Protein AF-A0A4Y7Z2X8-F1 (afdb_monomer_lite)

Radius of gyration: 16.6 Å; chains: 1; bounding box: 46×27×44 Å

Organism: Escherichia coli (NCBI:txid562)

Secondary structure (DSSP, 8-state):
-HHHHHHGGG-HHHHT--HHHHHHHHHHHHHHHHHHHHHHHHSTTSB-TTTTTS-EEE-HHHHHHHTS--EEE-TTTTT--B----THHHHHHHHTTSTT--HHHHHHHTHHHHHHHHHHHHHHHHHHHHHHHHHH-

pLDDT: mean 89.98, std 11.66, range [36.25, 96.94]

Foldseek 3Di:
DVVLVVCQCVFQVLVPDDDPLSVQLSVLLLVVLVVQLVCLQPDPPQFDPPLQQLQWDWPPVVCVVPVHTDIDGDPRCRSRGGNDDPCVVSVVSSCVSVVPDDPVNCVRGPVVSSSVSNSVVSVVVVVVVVVVVVVPD

Structure (mmCIF, N/CA/C/O backbone):
data_AF-A0A4Y7Z2X8-F1
#
_entry.id   AF-A0A4Y7Z2X8-F1
#
loop_
_atom_site.group_PDB
_atom_site.id
_atom_site.type_symbol
_atom_site.label_atom_id
_atom_site.label_alt_id
_atom_site.label_comp_id
_atom_site.label_asym_id
_atom_site.label_entity_id
_atom_site.label_seq_id
_atom_site.pdbx_PDB_ins_code
_atom_site.Cartn_x
_atom_site.Cartn_y
_atom_site.Cartn_z
_atom_site.occupancy
_atom_site.B_iso_or_equiv
_atom_site.auth_seq_id
_atom_site.auth_comp_id
_atom_site.auth_asym_id
_atom_site.auth_atom_id
_atom_site.pdbx_PDB_model_num
ATOM 1 N N . MET A 1 1 ? 1.737 -16.710 2.059 1.00 36.25 1 MET A N 1
ATOM 2 C CA . MET A 1 1 ? 1.046 -16.316 3.317 1.00 36.25 1 MET A CA 1
ATOM 3 C C . MET A 1 1 ? 1.983 -16.174 4.528 1.00 36.25 1 MET A C 1
ATOM 5 O O . MET A 1 1 ? 1.589 -15.546 5.502 1.00 36.25 1 MET A O 1
ATOM 9 N N . THR A 1 2 ? 3.233 -16.651 4.471 1.00 37.47 2 THR A N 1
ATOM 10 C CA . THR A 1 2 ? 4.206 -16.611 5.586 1.00 37.47 2 THR A CA 1
ATOM 11 C C . THR A 1 2 ? 4.707 -15.201 5.957 1.00 37.47 2 THR A C 1
ATOM 13 O O . THR A 1 2 ? 5.078 -14.965 7.101 1.00 37.47 2 THR A O 1
ATOM 16 N N . ALA A 1 3 ? 4.650 -14.222 5.044 1.00 43.62 3 ALA A N 1
ATOM 17 C CA . ALA A 1 3 ? 5.148 -12.861 5.296 1.00 43.62 3 ALA A CA 1
ATOM 18 C C . ALA A 1 3 ? 4.253 -11.999 6.220 1.00 43.62 3 ALA A C 1
ATOM 20 O O . ALA A 1 3 ? 4.739 -11.069 6.861 1.00 43.62 3 ALA A O 1
ATOM 21 N N . ILE A 1 4 ? 2.951 -12.300 6.332 1.00 49.59 4 ILE A N 1
ATOM 22 C CA . ILE A 1 4 ? 1.997 -11.447 7.070 1.00 49.59 4 ILE A CA 1
ATOM 23 C C . ILE A 1 4 ? 2.139 -11.621 8.594 1.00 49.59 4 ILE A C 1
ATOM 25 O O . ILE A 1 4 ? 1.974 -10.657 9.347 1.00 49.59 4 ILE A O 1
ATOM 29 N N . ALA A 1 5 ? 2.510 -12.819 9.062 1.00 46.66 5 ALA A N 1
ATOM 30 C CA . ALA A 1 5 ? 2.628 -13.116 10.492 1.00 46.66 5 ALA A CA 1
ATOM 31 C C . ALA A 1 5 ? 3.725 -12.279 11.185 1.00 46.66 5 ALA A C 1
ATOM 33 O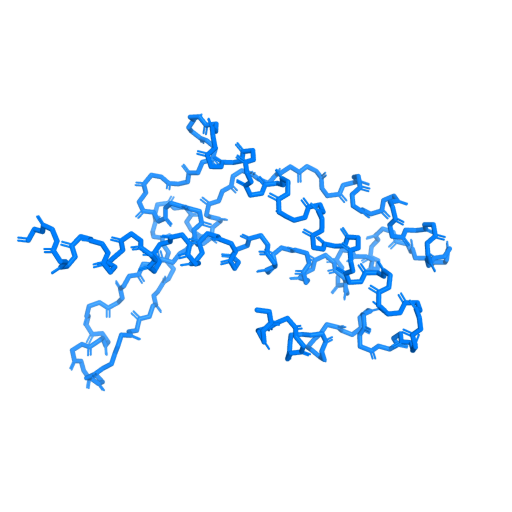 O . ALA A 1 5 ? 3.511 -11.787 12.295 1.00 46.66 5 ALA A O 1
ATOM 34 N N . GLY A 1 6 ? 4.852 -12.033 10.503 1.00 54.97 6 GLY A N 1
ATOM 35 C CA . GLY A 1 6 ? 5.995 -11.296 11.059 1.00 54.97 6 GLY A CA 1
ATOM 36 C C . GLY A 1 6 ? 5.815 -9.775 11.140 1.00 54.97 6 GLY A C 1
ATOM 37 O O . GLY A 1 6 ? 6.468 -9.117 11.946 1.00 54.97 6 GLY A O 1
ATOM 38 N N . LEU A 1 7 ? 4.907 -9.192 10.350 1.00 59.81 7 LEU A N 1
ATOM 39 C CA . LEU A 1 7 ? 4.740 -7.736 10.285 1.00 59.81 7 LEU A CA 1
ATOM 40 C C . LEU A 1 7 ? 3.867 -7.184 11.417 1.00 59.81 7 LEU A C 1
ATOM 42 O O . LEU A 1 7 ? 4.088 -6.059 11.860 1.00 59.81 7 LEU A O 1
ATOM 46 N N . SER A 1 8 ? 2.913 -7.966 11.933 1.00 61.66 8 SER A N 1
ATOM 47 C CA . SER A 1 8 ? 1.942 -7.486 12.930 1.00 61.66 8 SER A CA 1
ATOM 48 C C . SER A 1 8 ? 2.582 -6.983 14.235 1.00 61.66 8 SER A C 1
ATOM 50 O O . SER A 1 8 ? 2.081 -6.025 14.823 1.00 61.66 8 SER A O 1
ATOM 52 N N . GLY A 1 9 ? 3.720 -7.556 14.648 1.00 69.38 9 GLY A N 1
ATOM 53 C CA . GLY A 1 9 ? 4.457 -7.153 15.853 1.00 69.38 9 GLY A CA 1
ATOM 54 C C . GLY A 1 9 ? 5.101 -5.764 15.764 1.00 69.38 9 GLY A C 1
ATOM 55 O O . GLY A 1 9 ? 5.306 -5.114 16.785 1.00 69.38 9 GLY A O 1
ATOM 56 N N . LYS A 1 10 ? 5.354 -5.257 14.550 1.00 80.69 10 LYS A N 1
ATOM 57 C CA . LYS A 1 10 ? 5.948 -3.928 14.328 1.00 80.69 10 LYS A CA 1
ATOM 58 C C . LYS A 1 10 ? 4.945 -2.788 14.538 1.00 80.69 10 LYS A C 1
ATOM 60 O O . LYS A 1 10 ? 5.334 -1.654 14.815 1.00 80.69 10 LYS A O 1
ATOM 65 N N . TYR A 1 11 ? 3.650 -3.072 14.410 1.00 87.62 11 TYR A N 1
ATOM 66 C CA . TYR A 1 11 ? 2.599 -2.057 14.424 1.00 87.62 11 TYR A CA 1
ATOM 67 C C . TYR A 1 11 ? 1.805 -2.133 15.720 1.00 87.62 11 TYR A C 1
ATOM 69 O O . TYR A 1 11 ? 0.891 -2.942 15.867 1.00 87.62 11 TYR A O 1
ATOM 77 N N . ARG A 1 12 ? 2.136 -1.248 16.667 1.00 86.62 12 ARG A N 1
ATOM 78 C CA . ARG A 1 12 ? 1.591 -1.265 18.037 1.00 86.62 12 ARG A CA 1
ATOM 79 C C . ARG A 1 12 ? 0.061 -1.304 18.131 1.00 86.62 12 ARG A C 1
ATOM 81 O O . ARG A 1 12 ? -0.456 -1.792 19.127 1.00 86.62 12 ARG A O 1
ATOM 88 N N . GLY A 1 13 ? -0.660 -0.767 17.141 1.00 85.69 13 GLY A N 1
ATOM 89 C CA . GLY A 1 13 ? -2.127 -0.773 17.128 1.00 85.69 13 GLY A CA 1
ATOM 90 C C . GLY A 1 13 ? -2.726 -2.157 16.881 1.00 85.69 13 GLY A C 1
ATOM 91 O O . GLY A 1 13 ? -3.835 -2.419 17.324 1.00 85.69 13 GLY A O 1
ATOM 92 N N . VAL A 1 14 ? -1.979 -3.042 16.219 1.00 88.44 14 VAL A N 1
ATOM 93 C CA . VAL A 1 14 ? -2.387 -4.423 15.921 1.00 88.44 14 VAL A CA 1
ATOM 94 C C . VAL A 1 14 ? -1.658 -5.425 16.814 1.00 88.44 14 VAL A C 1
ATOM 96 O O . VAL A 1 14 ? -2.226 -6.452 17.172 1.00 88.44 14 VAL A O 1
ATOM 99 N N . ALA A 1 15 ? -0.426 -5.118 17.226 1.00 88.88 15 ALA A N 1
ATOM 100 C CA . ALA A 1 15 ? 0.366 -5.968 18.111 1.00 88.88 15 ALA A CA 1
ATOM 101 C C . ALA A 1 15 ? -0.304 -6.210 19.474 1.00 88.88 15 ALA A C 1
ATOM 103 O O . ALA A 1 15 ? -0.153 -7.292 20.020 1.00 88.88 15 ALA A O 1
ATOM 104 N N . LYS A 1 16 ? -1.054 -5.222 19.984 1.00 87.19 16 LYS A N 1
ATOM 105 C CA . LYS A 1 16 ? -1.773 -5.276 21.271 1.00 87.19 16 LYS A CA 1
ATOM 106 C C . LYS A 1 16 ? -3.133 -5.985 21.210 1.00 87.19 16 LYS A C 1
ATOM 108 O O . LYS A 1 16 ? -3.826 -6.046 22.219 1.00 87.19 16 LYS A O 1
ATOM 113 N N . LEU A 1 17 ? -3.574 -6.398 20.023 1.00 88.88 17 LEU A N 1
ATOM 114 C CA . LEU A 1 17 ? -4.846 -7.096 19.864 1.00 88.88 17 LEU A CA 1
ATOM 115 C C . LEU A 1 17 ? -4.640 -8.580 20.140 1.00 88.88 17 LEU A C 1
ATOM 117 O O . LEU A 1 17 ? -3.655 -9.153 19.684 1.00 88.88 17 LEU A O 1
ATOM 121 N N . GLU A 1 18 ? -5.611 -9.209 20.792 1.00 85.50 18 GLU A N 1
ATOM 122 C CA . GLU A 1 18 ? -5.538 -10.623 21.156 1.00 85.50 18 GLU A CA 1
ATOM 123 C C . GLU A 1 18 ? -6.548 -11.473 20.374 1.00 85.50 18 GLU A C 1
ATOM 125 O O . GLU A 1 18 ? -7.604 -10.998 19.933 1.00 85.50 18 GLU A O 1
ATOM 130 N N . GLY A 1 19 ? -6.200 -12.749 20.196 1.00 87.19 19 GLY A N 1
ATOM 131 C CA . GLY A 1 19 ? -7.077 -13.797 19.671 1.00 87.19 19 GLY A CA 1
ATOM 132 C C . GLY A 1 19 ? -7.827 -13.441 18.378 1.00 87.19 19 GLY A C 1
ATOM 133 O O . GLY A 1 19 ? -7.256 -12.966 17.393 1.00 87.19 19 GLY A O 1
ATOM 134 N N . ASN A 1 20 ? -9.138 -13.694 18.383 1.00 90.56 20 ASN A N 1
ATOM 135 C CA . ASN A 1 20 ? -10.018 -13.556 17.217 1.00 90.56 20 ASN A CA 1
ATOM 136 C C . ASN A 1 20 ? -10.106 -12.112 16.688 1.00 90.56 20 ASN A C 1
ATOM 138 O O . ASN A 1 20 ? -10.231 -11.895 15.484 1.00 90.56 20 ASN A O 1
ATOM 142 N N . THR A 1 21 ? -10.003 -11.106 17.562 1.00 92.50 21 THR A N 1
ATOM 143 C CA . THR A 1 21 ? -10.057 -9.694 17.151 1.00 92.50 21 THR A CA 1
ATOM 144 C C . THR A 1 21 ? -8.863 -9.342 16.273 1.00 92.50 21 THR A C 1
ATOM 146 O O . THR A 1 21 ? -9.038 -8.736 15.216 1.00 92.50 21 THR A O 1
ATOM 149 N N . LYS A 1 22 ? -7.654 -9.781 16.654 1.00 92.38 22 LYS A N 1
ATOM 150 C CA . LYS A 1 22 ? -6.446 -9.589 15.8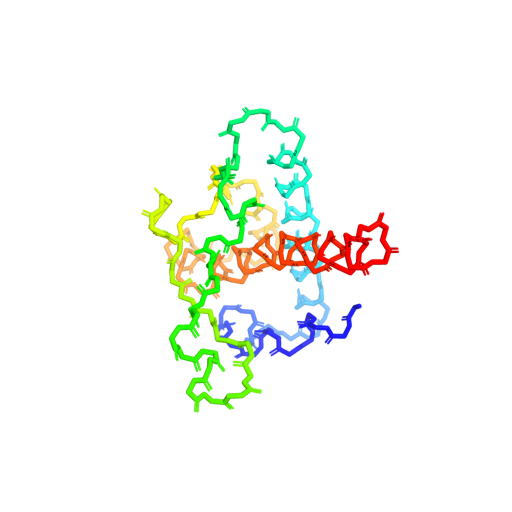40 1.00 92.38 22 LYS A CA 1
ATOM 151 C C . LYS A 1 22 ? -6.594 -10.240 14.467 1.00 92.38 22 LYS A C 1
ATOM 153 O O . LYS A 1 22 ? -6.310 -9.594 13.461 1.00 92.38 22 LYS A O 1
ATOM 158 N N . ALA A 1 23 ? -7.074 -11.484 14.426 1.00 92.00 23 ALA A N 1
ATOM 159 C CA . ALA A 1 23 ? -7.283 -12.216 13.178 1.00 92.00 23 ALA A CA 1
ATOM 160 C C . ALA A 1 23 ? -8.264 -11.489 12.243 1.00 92.00 23 ALA A C 1
ATOM 162 O O . ALA A 1 23 ? -7.933 -11.239 11.084 1.00 92.00 23 ALA A O 1
ATOM 163 N N . LYS A 1 24 ? -9.423 -11.057 12.758 1.00 95.12 24 LYS A N 1
ATOM 164 C CA . LYS A 1 24 ? -10.425 -10.310 11.980 1.00 95.12 24 LYS A CA 1
ATOM 165 C C . LYS A 1 24 ? -9.898 -8.966 11.483 1.00 95.12 24 LYS A C 1
ATOM 167 O O . LYS A 1 24 ? -10.121 -8.619 10.327 1.00 95.12 24 LYS A O 1
ATOM 172 N N . VAL A 1 25 ? -9.173 -8.221 12.320 1.00 94.94 25 VAL A N 1
ATOM 173 C CA . VAL A 1 25 ? -8.569 -6.942 11.912 1.00 94.94 25 VAL A CA 1
ATOM 174 C C . VAL A 1 25 ? -7.559 -7.165 10.791 1.00 94.94 25 VAL A C 1
ATOM 176 O O . VAL A 1 25 ? -7.627 -6.480 9.775 1.00 94.94 25 VAL A O 1
ATOM 179 N N . LEU A 1 26 ? -6.665 -8.148 10.926 1.00 94.19 26 LEU A N 1
ATOM 180 C CA . LEU A 1 26 ? -5.699 -8.487 9.879 1.00 94.19 26 LEU A CA 1
ATOM 181 C C . LEU A 1 26 ? -6.384 -8.908 8.574 1.00 94.19 26 LEU A C 1
ATOM 183 O O . LEU A 1 26 ? -5.960 -8.470 7.507 1.00 94.19 26 LEU A O 1
ATOM 187 N N . GLN A 1 27 ? -7.458 -9.696 8.656 1.00 95.38 27 GLN A N 1
ATOM 188 C CA . GLN A 1 27 ? -8.246 -10.098 7.492 1.00 95.38 27 GLN A CA 1
ATOM 189 C C . GLN A 1 27 ? -8.864 -8.887 6.784 1.00 95.38 27 GLN A C 1
ATOM 191 O O . GLN A 1 27 ? -8.712 -8.749 5.574 1.00 95.38 27 GLN A O 1
ATOM 196 N N . VAL A 1 28 ? -9.499 -7.973 7.527 1.00 95.56 28 VAL A N 1
ATOM 197 C CA . VAL A 1 28 ? -10.065 -6.734 6.967 1.00 95.56 28 VAL A CA 1
ATOM 198 C C . VAL A 1 28 ? -8.980 -5.901 6.286 1.00 95.56 28 VAL A C 1
ATOM 200 O O . VAL A 1 28 ? -9.152 -5.486 5.141 1.00 95.56 28 VAL A O 1
ATOM 203 N N . LEU A 1 29 ? -7.842 -5.686 6.953 1.00 95.12 29 LEU A N 1
ATOM 204 C CA . LEU A 1 29 ? -6.729 -4.925 6.384 1.00 95.12 29 LEU A CA 1
ATOM 205 C C . LEU A 1 29 ? -6.218 -5.547 5.082 1.00 95.12 29 LEU A C 1
ATOM 207 O O . LEU A 1 29 ? -6.020 -4.819 4.113 1.00 95.12 29 LEU A O 1
ATOM 211 N N . ALA A 1 30 ? -6.042 -6.870 5.048 1.00 95.12 30 ALA A N 1
ATOM 212 C CA . ALA A 1 30 ? -5.587 -7.586 3.862 1.00 95.12 30 ALA A CA 1
ATOM 213 C C . ALA A 1 30 ? -6.580 -7.463 2.697 1.00 95.12 30 ALA A C 1
ATOM 215 O O . ALA A 1 30 ? -6.164 -7.154 1.583 1.00 95.12 30 ALA A O 1
ATOM 216 N N . THR A 1 31 ? -7.882 -7.625 2.954 1.00 95.69 31 THR A N 1
ATOM 217 C CA . THR A 1 31 ? -8.926 -7.497 1.926 1.00 95.69 31 THR A CA 1
ATOM 218 C C . THR A 1 31 ? -8.925 -6.110 1.289 1.00 95.69 31 THR A C 1
ATOM 220 O O . THR A 1 31 ? -8.899 -5.989 0.065 1.00 95.69 31 THR A O 1
ATOM 223 N N . PHE A 1 32 ? -8.921 -5.051 2.103 1.00 95.31 32 PHE A N 1
ATOM 224 C CA . PHE A 1 32 ? -8.918 -3.687 1.573 1.00 95.31 32 PHE A CA 1
ATOM 225 C C . PHE A 1 32 ? -7.593 -3.336 0.890 1.00 95.31 32 PHE A C 1
ATOM 227 O O . PHE A 1 32 ? -7.613 -2.693 -0.156 1.00 95.31 32 PHE A O 1
ATOM 234 N N . ALA A 1 33 ? -6.456 -3.778 1.437 1.00 95.06 33 ALA A N 1
ATOM 235 C CA . ALA A 1 33 ? -5.151 -3.521 0.839 1.00 95.06 33 ALA A CA 1
ATOM 236 C C . ALA A 1 33 ? -5.006 -4.196 -0.533 1.00 95.06 33 ALA A C 1
ATOM 238 O O . ALA A 1 33 ? -4.526 -3.574 -1.478 1.00 95.06 33 ALA A O 1
ATOM 239 N N . TYR A 1 34 ? -5.470 -5.442 -0.664 1.00 95.19 34 TYR A N 1
ATOM 240 C CA . TYR A 1 34 ? -5.460 -6.152 -1.941 1.00 95.19 34 TYR A CA 1
ATOM 241 C C . TYR A 1 34 ? -6.367 -5.474 -2.975 1.00 95.19 34 TYR A C 1
ATOM 243 O O . TYR A 1 34 ? -5.967 -5.297 -4.121 1.00 95.19 34 TYR A O 1
ATOM 251 N N . ALA A 1 35 ? -7.552 -5.009 -2.570 1.00 94.25 35 ALA A N 1
ATOM 252 C CA . ALA A 1 35 ? -8.440 -4.260 -3.457 1.00 94.25 35 ALA A CA 1
ATOM 253 C C . ALA A 1 35 ? -7.830 -2.920 -3.926 1.00 94.25 35 ALA A C 1
ATOM 255 O O . ALA A 1 35 ? -8.001 -2.540 -5.086 1.00 94.25 35 ALA A O 1
ATOM 256 N N . ASP A 1 36 ? -7.116 -2.209 -3.047 1.00 94.44 36 ASP A N 1
ATOM 257 C CA . ASP A 1 36 ? -6.399 -0.968 -3.381 1.00 94.44 36 ASP A CA 1
ATOM 258 C C . ASP A 1 36 ? -5.263 -1.235 -4.381 1.00 94.44 36 ASP A C 1
ATOM 260 O O . ASP A 1 36 ? -5.167 -0.569 -5.412 1.00 94.44 36 ASP A O 1
ATOM 264 N N . TYR A 1 37 ? -4.485 -2.295 -4.138 1.00 95.25 37 TYR A N 1
ATOM 265 C CA . TYR A 1 37 ? -3.488 -2.805 -5.078 1.00 95.25 37 TYR A CA 1
ATOM 266 C C . TYR A 1 37 ? -4.097 -3.131 -6.451 1.00 95.25 37 TYR A C 1
ATOM 268 O O . TYR A 1 37 ? -3.617 -2.629 -7.463 1.00 95.25 37 TYR A O 1
ATOM 276 N N . CYS A 1 38 ? -5.166 -3.933 -6.515 1.00 94.94 38 CYS A N 1
ATOM 277 C CA . CYS A 1 38 ? -5.775 -4.333 -7.788 1.00 94.94 38 CYS A CA 1
ATOM 278 C C . CYS A 1 38 ? -6.256 -3.118 -8.583 1.00 94.94 38 CYS A C 1
ATOM 280 O O . CYS A 1 38 ? -6.038 -3.030 -9.792 1.00 94.94 38 CYS A O 1
ATOM 282 N N . ARG A 1 39 ? -6.878 -2.153 -7.897 1.00 94.06 39 ARG A N 1
ATOM 283 C CA . ARG A 1 39 ? -7.305 -0.896 -8.511 1.00 94.06 39 ARG A CA 1
ATOM 284 C C . ARG A 1 39 ? -6.111 -0.134 -9.075 1.00 94.06 39 ARG A C 1
ATOM 286 O O . ARG A 1 39 ? -6.158 0.270 -10.235 1.00 94.06 39 ARG A O 1
ATOM 293 N N . SER A 1 40 ? -5.075 0.101 -8.269 1.00 94.00 40 SER A N 1
ATOM 294 C CA . SER A 1 40 ? -3.906 0.867 -8.707 1.00 94.00 40 SER A CA 1
ATOM 295 C C . SER A 1 40 ? -3.175 0.165 -9.857 1.00 94.00 40 SER A C 1
ATOM 297 O O . SER A 1 40 ? -2.763 0.826 -10.807 1.00 94.00 40 SER A O 1
ATOM 299 N N . ALA A 1 41 ? -3.088 -1.167 -9.832 1.00 93.62 41 ALA A N 1
ATOM 300 C CA . ALA A 1 41 ? -2.488 -1.974 -10.887 1.00 93.62 41 ALA A CA 1
ATOM 301 C C . ALA A 1 41 ? -3.237 -1.871 -12.222 1.00 93.62 41 ALA A C 1
ATOM 303 O O . ALA A 1 41 ? -2.591 -1.753 -13.263 1.00 93.62 41 ALA A O 1
ATOM 304 N N . ALA A 1 42 ? -4.572 -1.858 -12.179 1.00 94.25 42 ALA A N 1
ATOM 305 C CA . ALA A 1 42 ? -5.432 -1.798 -13.359 1.00 94.25 42 ALA A CA 1
ATOM 306 C C . ALA A 1 42 ? -5.685 -0.373 -13.885 1.00 94.25 42 ALA A C 1
ATOM 308 O O . ALA A 1 42 ? -6.183 -0.215 -14.997 1.00 94.25 42 ALA A O 1
ATOM 309 N N . THR A 1 43 ? -5.378 0.669 -13.105 1.00 94.06 43 THR A N 1
ATOM 310 C CA . THR A 1 43 ? -5.694 2.059 -13.469 1.00 94.06 43 THR A CA 1
ATOM 311 C C . THR A 1 43 ? -4.478 2.749 -14.102 1.00 94.06 43 THR A C 1
ATOM 313 O O . THR A 1 43 ? -3.474 2.969 -13.413 1.00 94.06 43 THR A O 1
ATOM 316 N N . PRO A 1 44 ? -4.546 3.166 -15.382 1.00 93.12 44 PRO A N 1
ATOM 317 C CA . PRO A 1 44 ? -3.476 3.928 -16.018 1.00 93.12 44 PRO A CA 1
ATOM 318 C C . PRO A 1 44 ? -3.141 5.196 -15.224 1.00 93.12 44 PRO A C 1
ATOM 320 O O . PRO A 1 44 ? -4.021 5.960 -14.836 1.00 93.12 44 PRO A O 1
ATOM 323 N N . GLY A 1 45 ? -1.853 5.409 -14.950 1.00 91.62 45 GLY A N 1
ATOM 324 C CA . GLY A 1 45 ? -1.371 6.569 -14.193 1.00 91.62 45 GLY A CA 1
ATOM 325 C C . GLY A 1 45 ? -1.536 6.488 -12.668 1.00 91.62 45 GLY A C 1
ATOM 326 O O . GLY A 1 45 ? -1.005 7.348 -11.970 1.00 91.62 45 GLY A O 1
ATOM 327 N N . ALA A 1 46 ? -2.190 5.456 -12.118 1.00 93.50 46 ALA A N 1
ATOM 328 C CA . ALA A 1 46 ? -2.320 5.296 -10.665 1.00 93.50 46 ALA A CA 1
ATOM 329 C C . ALA A 1 46 ? -1.049 4.762 -9.988 1.00 93.50 46 ALA A C 1
ATOM 331 O O . ALA A 1 46 ? -0.929 4.835 -8.766 1.00 93.50 46 ALA A O 1
ATOM 332 N N . ARG A 1 47 ? -0.082 4.251 -10.755 1.00 95.38 47 ARG A N 1
ATOM 333 C CA . ARG A 1 47 ? 1.228 3.816 -10.255 1.00 95.38 47 ARG A CA 1
ATOM 334 C C . ARG A 1 47 ? 2.338 4.634 -10.879 1.00 95.38 47 ARG A C 1
ATOM 336 O O . ARG A 1 47 ? 2.260 5.058 -12.031 1.00 95.38 47 ARG A O 1
ATOM 343 N N . CYS A 1 48 ? 3.409 4.812 -10.118 1.00 95.94 48 CYS A N 1
ATOM 344 C CA . CYS A 1 48 ? 4.654 5.320 -10.654 1.00 95.94 48 CYS A CA 1
ATOM 345 C C . CYS A 1 48 ? 5.128 4.390 -11.769 1.00 95.94 48 CYS A C 1
ATOM 347 O O . CYS A 1 48 ? 5.302 3.193 -11.561 1.00 95.94 48 CYS A O 1
ATOM 349 N N . ARG A 1 49 ? 5.376 4.971 -12.937 1.00 94.62 49 ARG A N 1
ATOM 350 C CA . ARG A 1 49 ? 5.835 4.260 -14.133 1.00 94.62 49 ARG A CA 1
ATOM 351 C C . ARG A 1 49 ? 7.262 3.705 -14.057 1.00 94.62 49 ARG A C 1
ATOM 353 O O . ARG A 1 49 ? 7.626 2.961 -14.951 1.00 94.62 49 ARG A O 1
ATOM 360 N N . ASP A 1 50 ? 8.041 4.067 -13.034 1.00 95.00 50 ASP A N 1
ATOM 361 C CA . ASP A 1 50 ? 9.423 3.573 -12.876 1.00 95.00 50 ASP A CA 1
ATOM 362 C C . ASP A 1 50 ? 9.527 2.426 -11.879 1.00 95.00 50 ASP A C 1
ATOM 364 O O . ASP A 1 50 ? 10.362 1.547 -12.027 1.00 95.00 50 ASP A O 1
ATOM 368 N N . CYS A 1 51 ? 8.718 2.460 -10.820 1.00 95.06 51 CYS A N 1
ATOM 369 C CA . CYS A 1 51 ? 8.795 1.482 -9.735 1.00 95.06 51 CYS A CA 1
ATOM 370 C C . CYS A 1 51 ? 7.530 0.635 -9.600 1.00 95.06 51 CYS A C 1
ATOM 372 O O . CYS A 1 51 ? 7.410 -0.128 -8.643 1.00 95.06 51 CYS A O 1
ATOM 374 N N . HIS A 1 52 ? 6.565 0.823 -10.505 1.00 94.94 52 HIS A N 1
ATOM 375 C CA . HIS A 1 52 ? 5.313 0.071 -10.599 1.00 94.94 52 HIS A CA 1
ATOM 376 C C . HIS A 1 52 ? 4.560 -0.069 -9.266 1.00 94.94 52 HIS A C 1
ATOM 378 O O . HIS A 1 52 ? 3.917 -1.078 -8.997 1.00 94.94 52 HIS A O 1
ATOM 384 N N . GLY A 1 53 ? 4.607 0.965 -8.419 1.00 94.12 53 GLY A N 1
ATOM 385 C CA . GLY A 1 53 ? 3.905 0.981 -7.132 1.00 94.12 53 GLY A CA 1
ATOM 386 C C . GLY A 1 53 ? 4.768 0.669 -5.908 1.00 94.12 53 GLY A C 1
ATOM 387 O O . GLY A 1 53 ? 4.356 0.986 -4.796 1.00 94.12 53 GLY A O 1
ATOM 388 N N . THR A 1 54 ? 5.983 0.136 -6.068 1.00 95.31 54 THR A N 1
ATOM 389 C CA . THR A 1 54 ? 6.830 -0.252 -4.920 1.00 95.31 54 THR A CA 1
ATOM 390 C C . THR A 1 54 ? 7.393 0.944 -4.148 1.00 95.31 54 THR A C 1
ATOM 392 O O . THR A 1 54 ? 7.694 0.833 -2.961 1.00 95.31 54 THR A O 1
ATOM 395 N N . GLY A 1 55 ? 7.580 2.086 -4.818 1.00 95.75 55 GLY A N 1
ATOM 396 C CA . GLY A 1 55 ? 8.289 3.245 -4.265 1.00 95.75 55 GLY A CA 1
ATOM 397 C C . GLY A 1 55 ? 9.807 3.046 -4.147 1.00 95.75 55 GLY A C 1
ATOM 398 O O . GLY A 1 55 ? 10.499 3.917 -3.616 1.00 95.75 55 GLY A O 1
ATOM 399 N N . ARG A 1 56 ? 10.343 1.927 -4.646 1.00 96.12 56 ARG A N 1
ATOM 400 C CA . ARG A 1 56 ? 11.751 1.535 -4.522 1.00 96.12 56 ARG A CA 1
ATOM 401 C C . ARG A 1 56 ? 12.399 1.399 -5.897 1.00 96.12 56 ARG A C 1
ATOM 403 O O . ARG A 1 56 ? 11.718 1.196 -6.894 1.00 96.12 56 ARG A O 1
ATOM 410 N N . ALA A 1 57 ? 13.712 1.557 -5.945 1.00 94.06 57 ALA A N 1
ATOM 411 C CA . ALA A 1 57 ? 14.538 1.299 -7.119 1.00 94.06 57 ALA A CA 1
ATOM 412 C C . ALA A 1 57 ? 15.828 0.604 -6.673 1.00 94.06 57 ALA A C 1
ATOM 414 O O . ALA A 1 57 ? 16.244 0.773 -5.527 1.00 94.06 57 ALA A O 1
ATOM 415 N N . VAL A 1 58 ? 16.478 -0.148 -7.559 1.00 93.31 58 VAL A N 1
ATOM 416 C CA . VAL A 1 58 ? 17.769 -0.776 -7.245 1.00 93.31 58 VAL A CA 1
ATOM 417 C C . VAL A 1 58 ? 18.841 0.303 -7.069 1.00 93.31 58 VAL A C 1
ATOM 419 O O . VAL A 1 58 ? 18.961 1.245 -7.857 1.00 93.31 58 VAL A O 1
ATOM 422 N N . ASP A 1 59 ? 19.614 0.188 -5.997 1.00 95.50 59 ASP A N 1
ATOM 423 C CA . ASP A 1 59 ? 20.817 0.971 -5.757 1.00 95.50 59 ASP A CA 1
ATOM 424 C C . ASP A 1 59 ? 22.012 0.206 -6.331 1.00 95.50 59 ASP A C 1
ATOM 426 O O . ASP A 1 59 ? 22.570 -0.667 -5.669 1.00 95.50 59 ASP A O 1
ATOM 430 N N . ILE A 1 60 ? 22.354 0.498 -7.589 1.00 93.94 60 ILE A N 1
ATOM 431 C CA . ILE A 1 60 ? 23.405 -0.205 -8.342 1.00 93.94 60 ILE A CA 1
ATOM 432 C C . ILE A 1 60 ? 24.738 -0.143 -7.588 1.00 93.94 60 ILE A C 1
ATOM 434 O O . ILE A 1 60 ? 25.316 -1.183 -7.292 1.00 93.94 60 ILE A O 1
ATOM 438 N N . ALA A 1 61 ? 25.149 1.053 -7.157 1.00 95.75 61 ALA A N 1
ATOM 439 C CA . ALA A 1 61 ? 26.416 1.257 -6.459 1.00 95.75 61 ALA A CA 1
ATOM 440 C C . ALA A 1 61 ? 26.509 0.436 -5.161 1.00 95.75 61 ALA A C 1
ATOM 442 O O . ALA A 1 61 ? 27.522 -0.206 -4.896 1.00 95.75 61 ALA A O 1
ATOM 443 N N . LYS A 1 62 ? 25.442 0.408 -4.347 1.00 95.69 62 LYS A N 1
ATOM 444 C CA . LYS A 1 62 ? 25.428 -0.431 -3.133 1.00 95.69 62 LYS A CA 1
ATOM 445 C C . LYS A 1 62 ? 25.308 -1.917 -3.437 1.00 95.69 62 LYS A C 1
ATOM 447 O O . LYS A 1 62 ? 25.832 -2.725 -2.677 1.00 95.69 62 LYS A O 1
ATOM 452 N N . THR A 1 63 ? 24.608 -2.271 -4.509 1.00 95.25 63 THR A N 1
ATOM 453 C CA . THR A 1 63 ? 24.439 -3.666 -4.919 1.00 95.25 63 THR A CA 1
ATOM 454 C C . THR A 1 63 ? 25.776 -4.271 -5.324 1.00 95.25 63 THR A C 1
ATOM 456 O O . THR A 1 63 ? 26.113 -5.355 -4.855 1.00 95.25 63 THR A O 1
ATOM 459 N N . GLU A 1 64 ? 26.564 -3.539 -6.111 1.00 95.25 64 GLU A N 1
ATOM 460 C CA . GLU A 1 64 ? 27.929 -3.913 -6.490 1.00 95.25 64 GLU A CA 1
ATOM 461 C C . GLU A 1 64 ? 28.853 -3.972 -5.271 1.00 95.25 64 GLU A C 1
ATOM 463 O O . GLU A 1 64 ? 29.545 -4.967 -5.070 1.00 95.25 64 GLU A O 1
ATOM 468 N N . LEU A 1 65 ? 28.807 -2.954 -4.402 1.00 96.50 65 LEU A N 1
ATOM 469 C CA . LEU A 1 65 ? 29.646 -2.893 -3.203 1.00 96.50 65 LEU A CA 1
ATOM 470 C C . LEU A 1 65 ? 29.394 -4.053 -2.227 1.00 96.50 65 LEU A C 1
ATOM 472 O O . LEU A 1 65 ? 30.320 -4.516 -1.566 1.00 96.50 65 LEU A O 1
ATOM 476 N N . TRP A 1 66 ? 28.142 -4.488 -2.074 1.00 94.94 66 TRP A N 1
ATOM 477 C CA . TRP A 1 66 ? 27.766 -5.505 -1.085 1.00 94.94 66 TRP A CA 1
ATOM 478 C C . TRP A 1 66 ? 27.587 -6.906 -1.669 1.00 94.94 66 TRP A C 1
ATOM 480 O O . TRP A 1 66 ? 27.355 -7.841 -0.903 1.00 94.94 66 TRP A O 1
ATOM 490 N N . GLY A 1 67 ? 27.619 -7.058 -2.995 1.00 93.56 67 GLY A N 1
ATOM 491 C CA . GLY A 1 67 ? 27.323 -8.324 -3.670 1.00 93.56 67 GLY A CA 1
ATOM 492 C C . GLY A 1 67 ? 25.893 -8.835 -3.441 1.00 93.56 67 GLY A C 1
ATOM 493 O O . GLY A 1 67 ? 25.629 -10.026 -3.588 1.00 93.56 67 GLY A O 1
ATOM 494 N N . ARG A 1 68 ? 24.959 -7.961 -3.039 1.00 91.69 68 ARG A N 1
ATOM 495 C CA . ARG A 1 68 ? 23.544 -8.293 -2.797 1.00 91.69 68 ARG A CA 1
ATOM 496 C C . ARG A 1 68 ? 22.649 -7.136 -3.208 1.00 91.69 68 ARG A C 1
ATOM 498 O O . ARG A 1 68 ? 23.016 -5.985 -2.994 1.00 91.69 68 ARG A O 1
ATOM 505 N N . VAL A 1 69 ? 21.458 -7.436 -3.728 1.00 88.12 69 VAL A N 1
ATOM 506 C CA . VAL A 1 69 ? 20.506 -6.412 -4.187 1.00 88.12 69 VAL A CA 1
ATOM 507 C C . VAL A 1 69 ? 20.182 -5.439 -3.052 1.00 88.12 69 VAL A C 1
ATOM 509 O O . VAL A 1 69 ? 19.614 -5.814 -2.024 1.00 88.12 69 VAL A O 1
ATOM 512 N N . ALA A 1 70 ? 20.554 -4.178 -3.251 1.00 93.19 70 ALA A N 1
ATOM 513 C CA . ALA A 1 70 ? 20.241 -3.072 -2.364 1.00 93.19 70 ALA A CA 1
ATOM 514 C C . ALA A 1 70 ? 19.174 -2.185 -3.012 1.00 93.19 70 ALA A C 1
ATOM 516 O O . ALA A 1 70 ? 19.225 -1.899 -4.205 1.00 93.19 70 ALA A O 1
ATOM 517 N N . GLU A 1 71 ? 18.212 -1.712 -2.223 1.00 93.31 71 GLU A N 1
ATOM 518 C CA . GLU A 1 71 ? 17.175 -0.793 -2.696 1.00 93.31 71 GLU A CA 1
ATOM 519 C C . GLU A 1 71 ? 17.408 0.632 -2.184 1.00 93.31 71 GLU A C 1
ATOM 521 O O . GLU A 1 71 ? 17.752 0.849 -1.018 1.00 93.31 71 GLU A O 1
ATOM 526 N N . LYS A 1 72 ? 17.057 1.613 -3.010 1.00 94.88 72 LYS A N 1
ATOM 527 C CA . LYS A 1 72 ? 16.910 3.026 -2.657 1.00 94.88 72 LYS A CA 1
ATOM 528 C C . LYS A 1 72 ? 15.498 3.526 -2.945 1.00 94.88 72 LYS A C 1
ATOM 530 O O . LYS A 1 72 ? 14.660 2.822 -3.507 1.00 94.88 72 LYS A O 1
ATOM 535 N N . GLU A 1 73 ? 15.217 4.747 -2.509 1.00 96.94 73 GLU A N 1
ATOM 536 C CA . GLU A 1 73 ? 13.966 5.419 -2.845 1.00 96.94 73 GLU A CA 1
ATOM 537 C C . GLU A 1 73 ? 13.873 5.664 -4.358 1.00 96.94 73 GLU A C 1
ATOM 539 O O . GLU A 1 73 ? 14.850 6.056 -4.999 1.00 96.94 73 GLU A O 1
ATOM 544 N N . CYS A 1 74 ? 12.694 5.433 -4.937 1.00 96.44 74 CYS A N 1
ATOM 545 C CA . CYS A 1 74 ? 12.446 5.774 -6.331 1.00 96.44 74 CYS A CA 1
ATOM 546 C C . CYS A 1 74 ? 12.471 7.301 -6.509 1.00 96.44 74 CYS A C 1
ATOM 548 O O . CYS A 1 74 ? 11.630 8.006 -5.948 1.00 96.44 74 CYS A O 1
ATOM 550 N N . GLY A 1 75 ? 13.393 7.800 -7.339 1.00 96.19 75 GLY A N 1
ATOM 551 C CA . GLY A 1 75 ? 13.568 9.237 -7.577 1.00 96.19 75 GLY A CA 1
ATOM 552 C C . GLY A 1 75 ? 12.355 9.925 -8.215 1.00 96.19 75 GLY A C 1
ATOM 553 O O . GLY A 1 75 ? 12.091 11.086 -7.915 1.00 96.19 75 GLY A O 1
ATOM 554 N N . ARG A 1 76 ? 11.567 9.212 -9.037 1.00 95.81 76 ARG A N 1
ATOM 555 C CA . ARG A 1 76 ? 10.379 9.774 -9.703 1.00 95.81 76 ARG A CA 1
ATOM 556 C C . ARG A 1 76 ? 9.239 10.054 -8.732 1.00 95.81 76 ARG A C 1
ATOM 558 O O . ARG A 1 76 ? 8.650 11.128 -8.770 1.00 95.81 76 ARG A O 1
ATOM 565 N N . CYS A 1 77 ? 8.901 9.083 -7.887 1.00 95.38 77 CYS A N 1
ATOM 566 C CA . CYS A 1 77 ? 7.768 9.210 -6.971 1.00 95.38 77 CYS A CA 1
ATOM 567 C C . CYS A 1 77 ? 8.168 9.596 -5.547 1.00 95.38 77 CYS A C 1
ATOM 569 O O . CYS A 1 77 ? 7.290 9.631 -4.691 1.00 95.38 77 CYS A O 1
ATOM 571 N N . LYS A 1 78 ? 9.461 9.803 -5.267 1.00 95.62 78 LYS A N 1
ATOM 572 C CA . LYS A 1 78 ? 9.990 10.089 -3.923 1.00 95.62 78 LYS A CA 1
ATOM 573 C C . LYS A 1 78 ? 9.436 9.127 -2.863 1.00 95.62 78 LYS A C 1
ATOM 575 O O . LYS A 1 78 ? 8.810 9.521 -1.883 1.00 95.62 78 LYS A O 1
ATOM 580 N N . GLY A 1 79 ? 9.503 7.830 -3.170 1.00 93.56 79 GLY A N 1
ATOM 581 C CA . GLY A 1 79 ? 9.040 6.773 -2.264 1.00 93.56 79 GLY A CA 1
ATOM 582 C C . GLY A 1 79 ? 7.524 6.572 -2.165 1.00 93.56 79 GLY A C 1
ATOM 583 O O . GLY A 1 79 ? 7.089 5.651 -1.481 1.00 93.56 79 GLY A O 1
ATOM 584 N N . VAL A 1 80 ? 6.701 7.373 -2.854 1.00 94.00 80 VAL A N 1
ATOM 585 C CA . VAL A 1 80 ? 5.231 7.252 -2.786 1.00 94.00 80 VAL A CA 1
ATOM 586 C C . VAL A 1 80 ? 4.709 5.974 -3.453 1.00 94.00 80 VAL A C 1
ATOM 588 O O . VAL A 1 80 ? 3.846 5.307 -2.888 1.00 94.00 80 VAL A O 1
ATOM 591 N N . GLY A 1 81 ? 5.226 5.625 -4.633 1.00 94.12 81 GLY A N 1
ATOM 592 C CA . GLY A 1 81 ? 4.892 4.396 -5.360 1.00 94.12 81 GLY A CA 1
ATOM 593 C C . GLY A 1 81 ? 3.593 4.471 -6.164 1.00 94.12 81 GLY A C 1
ATOM 594 O O . GLY A 1 81 ? 3.634 4.316 -7.382 1.00 94.12 81 GLY A O 1
ATOM 595 N N . TYR A 1 82 ? 2.457 4.722 -5.515 1.00 91.38 82 TYR A N 1
ATOM 596 C CA . TYR A 1 82 ? 1.123 4.688 -6.130 1.00 91.38 82 TYR A CA 1
ATOM 597 C C . TYR A 1 82 ? 0.185 5.759 -5.550 1.00 91.38 82 TYR A C 1
ATOM 599 O O . TYR A 1 82 ? 0.419 6.304 -4.468 1.00 91.38 82 TYR A O 1
ATOM 607 N N . SER A 1 83 ? -0.886 6.068 -6.282 1.00 85.19 83 SER A N 1
ATOM 608 C CA . SER A 1 83 ? -1.968 6.934 -5.820 1.00 85.19 83 SER A CA 1
ATOM 609 C C . SER A 1 83 ? -2.771 6.212 -4.746 1.00 85.19 83 SER A C 1
ATOM 611 O O . SER A 1 83 ? -3.402 5.191 -5.013 1.00 85.19 83 SER A O 1
ATOM 613 N N . ARG A 1 84 ? -2.725 6.730 -3.518 1.00 75.31 84 ARG A N 1
ATOM 614 C CA . ARG A 1 84 ? -3.407 6.118 -2.375 1.00 75.31 84 ARG A CA 1
ATOM 615 C C . ARG A 1 84 ? -4.889 6.455 -2.424 1.00 75.31 84 ARG A C 1
ATOM 617 O O . ARG A 1 84 ? -5.248 7.632 -2.367 1.00 75.31 84 ARG A O 1
ATOM 624 N N . MET A 1 85 ? -5.748 5.441 -2.430 1.00 71.06 85 MET A N 1
ATOM 625 C CA . MET A 1 85 ? -7.152 5.671 -2.112 1.00 71.06 85 MET A CA 1
ATOM 626 C C . MET A 1 85 ? -7.289 6.133 -0.656 1.00 71.06 85 MET A C 1
ATOM 628 O O . MET A 1 85 ? -6.471 5.778 0.203 1.00 71.06 85 MET A O 1
ATOM 632 N N . PRO A 1 86 ? -8.331 6.916 -0.327 1.00 72.06 86 PRO A N 1
ATOM 633 C CA . PRO A 1 86 ? -8.641 7.208 1.057 1.00 72.06 86 PRO A CA 1
ATOM 634 C C . PRO A 1 86 ? -8.821 5.898 1.828 1.00 72.06 86 PRO A C 1
ATOM 636 O O . PRO A 1 86 ? -9.780 5.157 1.616 1.00 72.06 86 PRO A O 1
ATOM 639 N N . ALA A 1 87 ? -7.936 5.647 2.793 1.00 80.62 87 ALA A N 1
ATOM 640 C CA . ALA A 1 87 ? -8.028 4.512 3.715 1.00 80.62 87 ALA A CA 1
ATOM 641 C C . ALA A 1 87 ? -9.242 4.615 4.669 1.00 80.62 87 ALA A C 1
ATOM 643 O O . ALA A 1 87 ? -9.295 3.933 5.690 1.00 80.62 87 ALA A O 1
ATOM 644 N N . SER A 1 88 ? -10.207 5.492 4.373 1.00 88.00 88 SER A N 1
ATOM 645 C CA . SER A 1 88 ? -11.415 5.727 5.155 1.00 88.00 88 SER A CA 1
ATOM 646 C C . SER A 1 88 ? -12.335 4.509 5.157 1.00 88.00 88 SER A C 1
ATOM 648 O O . SER A 1 88 ? -12.925 4.218 6.192 1.00 88.00 88 SER A O 1
ATOM 650 N N . ALA A 1 89 ? -12.421 3.763 4.050 1.00 92.31 89 ALA A N 1
ATOM 651 C CA . ALA A 1 89 ? -13.202 2.527 3.992 1.00 92.31 89 ALA A CA 1
ATOM 652 C C . ALA A 1 89 ? -12.604 1.440 4.903 1.00 92.31 89 ALA A C 1
ATOM 654 O O . ALA A 1 89 ? -13.314 0.873 5.733 1.00 92.31 89 ALA A O 1
ATOM 655 N N . ALA A 1 90 ? -11.283 1.235 4.827 1.00 94.38 90 ALA A N 1
ATOM 656 C CA . ALA A 1 90 ? -10.566 0.322 5.717 1.00 94.38 90 ALA A CA 1
ATOM 657 C C . ALA A 1 90 ? -10.682 0.760 7.188 1.00 94.38 90 ALA A C 1
ATOM 659 O O . ALA A 1 90 ? -10.970 -0.060 8.055 1.00 94.38 90 ALA A O 1
ATOM 660 N N . TYR A 1 91 ? -10.536 2.060 7.468 1.00 96.06 91 TYR A N 1
ATOM 661 C CA . TYR A 1 91 ? -10.721 2.618 8.808 1.00 96.06 91 TYR A CA 1
ATOM 662 C C . TYR A 1 91 ? -12.123 2.326 9.358 1.00 96.06 91 TYR A C 1
ATOM 664 O O . TYR A 1 91 ? -12.230 1.791 10.458 1.00 96.06 91 TYR A O 1
ATOM 672 N N . ARG A 1 92 ? -13.183 2.598 8.581 1.00 95.62 92 ARG A N 1
ATOM 673 C CA . ARG A 1 92 ? -14.577 2.332 8.979 1.00 95.62 92 ARG A CA 1
ATOM 674 C C . ARG A 1 92 ? -14.812 0.854 9.297 1.00 95.62 92 ARG A C 1
ATOM 676 O O . ARG A 1 92 ? -15.418 0.537 10.319 1.00 95.62 92 ARG A O 1
ATOM 683 N N . ALA A 1 93 ? -14.290 -0.048 8.469 1.00 95.88 93 ALA A N 1
ATOM 684 C CA . ALA A 1 93 ? -14.401 -1.484 8.713 1.00 95.88 93 ALA A CA 1
ATOM 685 C C . ALA A 1 93 ? -13.654 -1.908 9.991 1.00 95.88 93 ALA A C 1
ATOM 687 O O . ALA A 1 93 ? -14.166 -2.693 10.784 1.00 95.88 93 ALA A O 1
ATOM 688 N N . VAL A 1 94 ? -12.470 -1.343 10.245 1.00 95.75 94 VAL A N 1
ATOM 689 C CA . VAL A 1 94 ? -11.700 -1.637 11.462 1.00 95.75 94 VAL A CA 1
ATOM 690 C C . VAL A 1 94 ? -12.358 -1.050 12.714 1.00 95.75 94 VAL A C 1
ATOM 692 O O . VAL A 1 94 ? -12.327 -1.698 13.757 1.00 95.75 94 VAL A O 1
ATOM 695 N N . THR A 1 95 ? -13.020 0.110 12.639 1.00 96.69 95 THR A N 1
ATOM 696 C CA . THR A 1 95 ? -13.760 0.670 13.788 1.00 96.69 95 THR A CA 1
ATOM 697 C C . THR A 1 95 ? -14.950 -0.186 14.220 1.00 96.69 95 THR A C 1
ATOM 699 O O . THR A 1 95 ? -15.325 -0.135 15.385 1.00 96.69 95 THR A O 1
ATOM 702 N N . MET A 1 96 ? -15.495 -1.039 13.345 1.00 95.50 96 MET A N 1
ATOM 703 C CA . MET A 1 96 ? -16.505 -2.030 13.751 1.00 95.50 96 MET A CA 1
ATOM 704 C C . MET A 1 96 ? -15.921 -3.137 14.643 1.00 95.50 96 MET A C 1
ATOM 706 O O . MET A 1 96 ? -16.649 -3.759 15.409 1.00 95.50 96 MET A O 1
ATOM 710 N N . LEU A 1 97 ? -14.611 -3.389 14.547 1.00 95.19 97 LEU A N 1
ATOM 711 C CA . LEU A 1 97 ? -13.892 -4.384 15.349 1.00 95.19 97 LEU A CA 1
ATOM 712 C C . LEU A 1 97 ? -13.206 -3.761 16.573 1.00 95.19 97 LEU A C 1
ATOM 714 O O . LEU A 1 97 ? -12.992 -4.441 17.573 1.00 95.19 97 LEU A O 1
ATOM 718 N N . ILE A 1 98 ? -12.848 -2.476 16.490 1.00 93.94 98 ILE A N 1
ATOM 719 C CA . I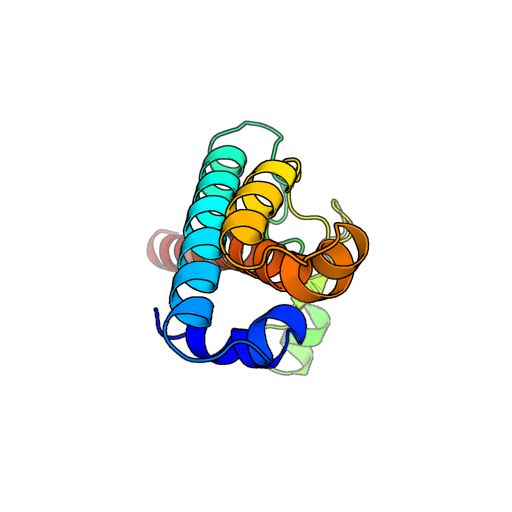LE A 1 98 ? -12.207 -1.698 17.555 1.00 93.94 98 ILE A CA 1
ATOM 720 C C . ILE A 1 98 ? -12.999 -0.389 17.749 1.00 93.94 98 ILE A C 1
ATOM 722 O O . ILE A 1 98 ? -12.605 0.647 17.206 1.00 93.94 98 ILE A O 1
ATOM 726 N N . PRO A 1 99 ? -14.101 -0.402 18.523 1.00 91.31 99 PRO A N 1
ATOM 727 C CA . PRO A 1 99 ? -15.025 0.737 18.617 1.00 91.31 99 PRO A CA 1
ATOM 728 C C . PRO A 1 99 ? -14.392 2.046 19.111 1.00 91.31 99 PRO A C 1
ATOM 730 O O . PRO A 1 99 ? -14.770 3.125 18.670 1.00 91.31 99 PRO A O 1
ATOM 733 N N . ASN A 1 100 ? -13.373 1.966 19.972 1.00 92.56 100 ASN A N 1
ATOM 734 C CA . ASN A 1 100 ? -12.696 3.138 20.544 1.00 92.56 100 ASN A CA 1
ATOM 735 C C . ASN A 1 100 ? -11.514 3.644 19.691 1.00 92.56 100 ASN A C 1
ATOM 737 O O . ASN A 1 100 ? -10.691 4.439 20.154 1.00 92.56 100 ASN A O 1
ATOM 741 N N . LEU A 1 101 ? -11.375 3.165 18.449 1.00 94.81 101 LEU A N 1
ATOM 742 C CA . LEU A 1 101 ? -10.274 3.555 17.576 1.00 94.81 101 LEU A CA 1
ATOM 743 C C . LEU A 1 101 ? -10.530 4.913 16.912 1.00 94.81 101 LEU A C 1
ATOM 745 O O . LEU A 1 101 ? -11.250 5.034 15.920 1.00 94.81 101 LEU A O 1
ATOM 749 N N . THR A 1 102 ? -9.851 5.945 17.403 1.00 95.81 102 THR A N 1
ATOM 750 C CA . THR A 1 102 ? -9.897 7.281 16.796 1.00 95.81 102 THR A CA 1
ATOM 751 C C . THR A 1 102 ? -9.100 7.344 15.488 1.00 95.81 102 THR A C 1
ATOM 753 O O . THR A 1 102 ? -8.100 6.640 15.316 1.00 95.81 102 THR A O 1
ATOM 756 N N . GLN A 1 103 ? -9.493 8.233 14.569 1.00 95.38 103 GLN A N 1
ATOM 757 C CA . GLN A 1 103 ? -8.790 8.438 13.294 1.00 95.38 103 GLN A CA 1
ATOM 758 C C . GLN A 1 103 ? -7.298 8.805 13.479 1.00 95.38 103 GLN A C 1
ATOM 760 O O . GLN A 1 103 ? -6.461 8.242 12.758 1.00 95.38 103 GLN A O 1
ATOM 765 N N . PRO A 1 104 ? -6.905 9.663 14.447 1.00 96.38 104 PRO A N 1
ATOM 766 C CA . PRO A 1 104 ? -5.494 9.973 14.668 1.00 96.38 104 PRO A CA 1
ATOM 767 C C . PRO A 1 104 ? -4.702 8.784 15.219 1.00 96.38 104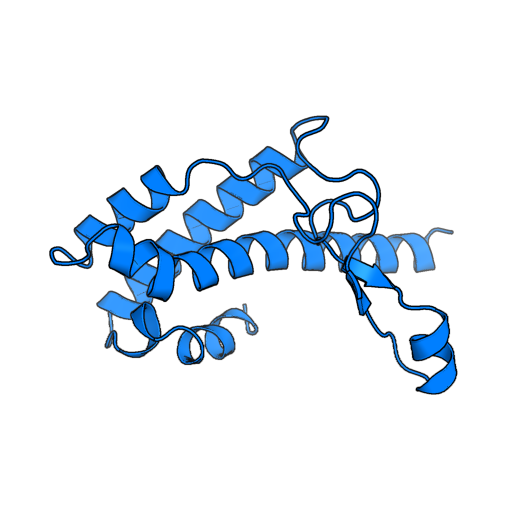 PRO A C 1
ATOM 769 O O . PRO A 1 104 ? -3.514 8.640 14.920 1.00 96.38 104 PRO A O 1
ATOM 772 N N . THR A 1 105 ? -5.337 7.922 16.020 1.00 95.25 105 THR A N 1
ATOM 773 C CA . THR A 1 105 ? -4.719 6.681 16.500 1.00 95.25 105 THR A CA 1
ATOM 774 C C . THR A 1 105 ? -4.552 5.703 15.347 1.00 95.25 105 THR A C 1
ATOM 776 O O . THR A 1 105 ? -3.431 5.263 15.103 1.00 95.25 105 THR A O 1
ATOM 779 N N . TRP A 1 106 ? -5.610 5.451 14.569 1.00 95.06 106 TRP A N 1
ATOM 780 C CA . TRP A 1 106 ? -5.562 4.643 13.346 1.00 95.06 106 TRP A CA 1
ATOM 781 C C . TRP A 1 106 ? -4.393 5.046 12.445 1.00 95.06 106 TRP A C 1
ATOM 783 O O . TRP A 1 106 ? -3.555 4.209 12.105 1.00 95.06 106 TRP A O 1
ATOM 793 N N . SER A 1 107 ? -4.298 6.340 12.129 1.00 94.12 107 SER A N 1
ATOM 794 C CA . SER A 1 107 ? -3.298 6.881 11.205 1.00 94.12 107 SER A CA 1
ATOM 795 C C . SER A 1 107 ? -1.863 6.611 11.660 1.00 94.12 107 SER A C 1
ATOM 797 O O . SER A 1 107 ? -0.989 6.393 10.828 1.00 94.12 107 SER A O 1
ATOM 799 N N . ARG A 1 108 ? -1.616 6.589 12.977 1.00 94.50 108 ARG A N 1
ATOM 800 C CA . ARG A 1 108 ? -0.276 6.391 13.551 1.00 94.50 108 ARG A CA 1
ATOM 801 C C . ARG A 1 108 ? 0.042 4.939 13.896 1.00 94.50 108 ARG A C 1
ATOM 803 O O . ARG A 1 108 ? 1.216 4.600 13.994 1.00 94.50 108 ARG A O 1
ATOM 810 N N . THR A 1 109 ? -0.959 4.099 14.162 1.00 93.69 109 THR A N 1
ATOM 811 C CA . THR A 1 109 ? -0.727 2.792 14.805 1.00 93.69 109 THR A CA 1
ATOM 812 C C . THR A 1 109 ? -1.202 1.586 14.008 1.00 93.69 109 THR A C 1
ATOM 814 O O . THR A 1 109 ? -0.705 0.491 14.271 1.00 93.69 109 THR A O 1
ATOM 817 N N . VAL A 1 110 ? -2.115 1.772 13.047 1.00 94.00 110 VAL A N 1
ATOM 818 C CA . VAL A 1 110 ? -2.695 0.683 12.240 1.00 94.00 110 VAL A CA 1
ATOM 819 C C . VAL A 1 110 ? -2.540 0.942 10.742 1.00 94.00 110 VAL A C 1
ATOM 821 O O . VAL A 1 110 ? -2.098 0.051 10.021 1.00 94.00 110 VAL A O 1
ATOM 824 N N . LYS A 1 111 ? -2.808 2.165 10.265 1.00 94.06 111 LYS A N 1
ATOM 825 C CA . LYS A 1 111 ? -2.643 2.543 8.852 1.00 94.06 111 LYS A CA 1
ATOM 826 C C . LYS A 1 111 ? -1.254 2.202 8.283 1.00 94.06 111 LYS A C 1
ATOM 828 O O . LYS A 1 111 ? -1.201 1.737 7.150 1.00 94.06 111 LYS A O 1
ATOM 833 N N . PRO A 1 112 ? -0.138 2.330 9.026 1.00 93.44 112 PRO A N 1
ATOM 834 C CA . PRO A 1 112 ? 1.161 1.930 8.491 1.00 93.44 112 PRO A CA 1
ATOM 835 C C . PRO A 1 112 ? 1.266 0.432 8.151 1.00 93.44 112 PRO A C 1
ATOM 837 O O . PRO A 1 112 ? 2.040 0.076 7.267 1.00 93.44 112 PRO A O 1
ATOM 840 N N . LEU A 1 113 ? 0.492 -0.444 8.811 1.00 93.69 113 LEU A N 1
ATOM 841 C CA . LEU A 1 113 ? 0.379 -1.852 8.414 1.00 93.69 113 LEU A CA 1
ATOM 842 C C . LEU A 1 113 ? -0.435 -1.986 7.127 1.00 93.69 113 LEU A C 1
ATOM 844 O O . LEU A 1 113 ? -0.011 -2.697 6.226 1.00 93.69 113 LEU A O 1
ATOM 848 N N . TYR A 1 114 ? -1.569 -1.285 7.026 1.00 94.38 114 TYR A N 1
ATOM 849 C CA . TYR A 1 114 ? -2.368 -1.236 5.796 1.00 94.38 114 TYR A CA 1
ATOM 850 C C . TYR A 1 114 ? -1.512 -0.820 4.591 1.00 94.38 114 TYR A C 1
ATOM 852 O O . TYR A 1 114 ? -1.438 -1.550 3.608 1.00 94.38 114 TYR A O 1
ATOM 860 N N . ASP A 1 115 ? -0.796 0.302 4.701 1.00 92.50 115 ASP A N 1
ATOM 861 C CA . ASP A 1 115 ? 0.059 0.817 3.627 1.00 92.50 115 ASP A CA 1
ATOM 862 C C . ASP A 1 115 ? 1.166 -0.185 3.261 1.00 92.50 115 ASP A C 1
ATOM 864 O O . ASP A 1 115 ? 1.485 -0.361 2.085 1.00 92.50 115 ASP A O 1
ATOM 868 N N . ALA A 1 116 ? 1.734 -0.869 4.262 1.00 92.12 116 ALA A N 1
ATOM 869 C CA . ALA A 1 116 ? 2.749 -1.893 4.048 1.00 92.12 116 ALA A CA 1
ATOM 870 C C . ALA A 1 116 ? 2.202 -3.125 3.316 1.00 92.12 116 ALA A C 1
ATOM 872 O O . ALA A 1 116 ? 2.916 -3.682 2.487 1.00 92.12 116 ALA A O 1
ATOM 873 N N . LEU A 1 117 ? 0.954 -3.531 3.574 1.00 93.75 117 LEU A N 1
ATOM 874 C CA . LEU A 1 117 ? 0.311 -4.629 2.848 1.00 93.75 117 LEU A CA 1
ATOM 875 C C . LEU A 1 117 ? 0.117 -4.278 1.367 1.00 93.75 117 LEU A C 1
ATOM 877 O O . LEU A 1 117 ? 0.438 -5.099 0.514 1.00 93.75 117 LEU A O 1
ATOM 881 N N . VAL A 1 118 ? -0.323 -3.054 1.052 1.00 94.06 118 VAL A N 1
ATOM 882 C CA . VAL A 1 118 ? -0.471 -2.610 -0.349 1.00 94.06 118 VAL A CA 1
ATOM 883 C C . VAL A 1 118 ? 0.884 -2.594 -1.062 1.00 94.06 118 VAL A C 1
ATOM 885 O O . VAL A 1 118 ? 1.023 -3.124 -2.163 1.00 94.06 118 VAL A O 1
ATOM 888 N N . VAL A 1 119 ? 1.914 -2.029 -0.419 1.00 93.25 119 VAL A N 1
ATOM 889 C CA . VAL A 1 119 ? 3.278 -2.016 -0.974 1.00 93.25 119 VAL A CA 1
ATOM 890 C C . VAL A 1 119 ? 3.813 -3.436 -1.156 1.00 93.25 119 VAL A C 1
ATOM 892 O O . VAL A 1 119 ? 4.494 -3.693 -2.147 1.00 93.25 119 VAL A O 1
ATOM 895 N N . GLN A 1 120 ? 3.503 -4.3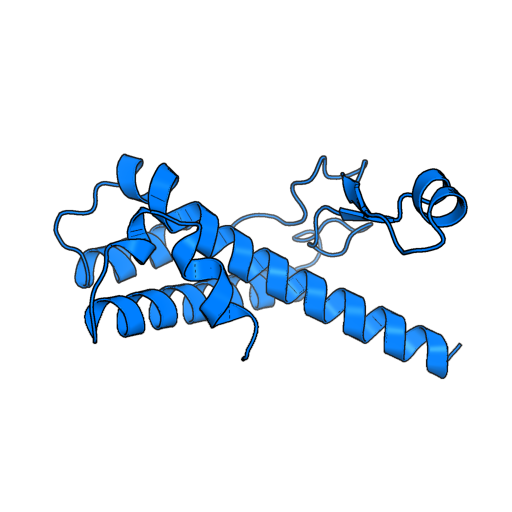64 -0.245 1.00 94.31 120 GLN A N 1
ATOM 896 C CA . GLN A 1 120 ? 3.915 -5.757 -0.392 1.00 94.31 120 GLN A CA 1
ATOM 897 C C . GLN A 1 120 ? 3.331 -6.373 -1.664 1.00 94.31 120 GLN A C 1
ATOM 899 O O . GLN A 1 120 ? 4.075 -7.015 -2.392 1.00 94.31 120 GLN A O 1
ATOM 904 N N . CYS A 1 121 ? 2.059 -6.128 -1.992 1.00 95.56 121 CYS A N 1
ATOM 905 C CA . CYS A 1 121 ? 1.477 -6.620 -3.244 1.00 95.56 121 CYS A CA 1
ATOM 906 C C . CYS A 1 121 ? 2.243 -6.120 -4.483 1.00 95.56 121 CYS A C 1
ATOM 908 O O . CYS A 1 121 ? 2.568 -6.920 -5.355 1.00 95.56 121 CYS A O 1
ATOM 910 N N . HIS A 1 122 ? 2.618 -4.836 -4.530 1.00 95.56 122 HIS A N 1
ATOM 911 C CA . HIS A 1 122 ? 3.443 -4.303 -5.625 1.00 95.56 122 HIS A CA 1
ATOM 912 C C . HIS A 1 122 ? 4.854 -4.897 -5.669 1.00 95.56 122 HIS A C 1
ATOM 914 O O . HIS A 1 122 ? 5.425 -5.055 -6.746 1.00 95.56 122 HIS A O 1
ATOM 920 N N . LYS A 1 123 ? 5.442 -5.218 -4.511 1.00 93.69 123 LYS A N 1
ATOM 921 C CA . LYS A 1 123 ? 6.747 -5.886 -4.457 1.00 93.69 123 LYS A CA 1
ATOM 922 C C 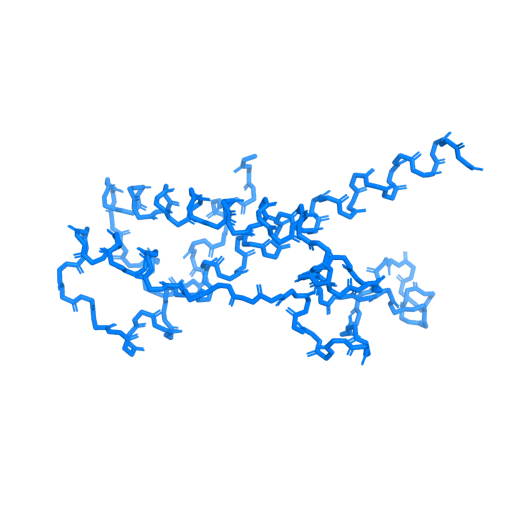. LYS A 1 123 ? 6.672 -7.303 -5.005 1.00 93.69 123 LYS A C 1
ATOM 924 O O . LYS A 1 123 ? 7.525 -7.663 -5.803 1.00 93.69 123 LYS A O 1
ATOM 929 N N . GLU A 1 124 ? 5.662 -8.075 -4.613 1.00 95.69 124 GLU A N 1
ATOM 930 C CA . GLU A 1 124 ? 5.455 -9.431 -5.139 1.00 95.69 124 GLU A CA 1
ATOM 931 C C . GLU A 1 124 ? 5.232 -9.411 -6.659 1.00 95.69 124 GLU A C 1
ATOM 933 O O . GLU A 1 124 ? 5.841 -10.205 -7.370 1.00 95.69 124 GLU A O 1
ATOM 938 N N . GLU A 1 125 ? 4.439 -8.461 -7.173 1.00 95.44 125 GLU A N 1
ATOM 939 C CA . GLU A 1 125 ? 4.272 -8.248 -8.621 1.00 95.44 125 GLU A CA 1
ATOM 940 C C . GLU A 1 125 ? 5.619 -7.967 -9.304 1.00 95.44 125 GLU A C 1
ATOM 942 O O . GLU A 1 125 ? 5.956 -8.611 -10.293 1.00 95.44 125 GLU A O 1
ATOM 947 N N . SER A 1 126 ? 6.423 -7.053 -8.751 1.00 93.69 126 SER A N 1
ATOM 948 C CA . SER A 1 126 ? 7.738 -6.715 -9.304 1.00 93.69 126 SER A CA 1
ATOM 949 C C . SER A 1 126 ? 8.723 -7.888 -9.259 1.00 93.69 126 SER A C 1
ATOM 951 O O . SER A 1 126 ? 9.504 -8.058 -10.191 1.00 93.69 126 SER A O 1
ATOM 953 N N . ILE A 1 127 ? 8.703 -8.703 -8.201 1.00 92.00 127 ILE A N 1
ATOM 954 C CA . ILE A 1 127 ? 9.540 -9.906 -8.102 1.00 92.00 127 ILE A CA 1
ATOM 955 C C . ILE A 1 127 ? 9.127 -10.918 -9.173 1.00 92.00 127 ILE A C 1
ATOM 957 O O . ILE A 1 127 ? 9.992 -11.443 -9.872 1.00 92.00 127 ILE A O 1
ATOM 961 N N . ALA A 1 128 ? 7.825 -11.168 -9.324 1.00 94.81 128 ALA A N 1
ATOM 962 C CA . ALA A 1 128 ? 7.310 -12.080 -10.337 1.00 94.81 128 ALA A CA 1
ATOM 963 C C . ALA A 1 128 ? 7.673 -11.620 -11.760 1.00 94.81 128 ALA A C 1
ATOM 965 O O . ALA A 1 128 ? 8.131 -12.435 -12.559 1.00 94.81 128 ALA A O 1
ATOM 966 N N . ASP A 1 129 ? 7.541 -10.322 -12.051 1.00 92.31 129 ASP A N 1
ATOM 967 C CA . ASP A 1 129 ? 7.928 -9.733 -13.338 1.00 92.31 129 ASP A CA 1
ATOM 968 C C . ASP A 1 129 ? 9.434 -9.881 -13.611 1.00 92.31 129 ASP A C 1
ATOM 970 O O . ASP A 1 129 ? 9.832 -10.310 -14.693 1.00 92.31 129 ASP A O 1
ATOM 974 N N . ASN A 1 130 ? 10.284 -9.629 -12.610 1.00 90.44 130 ASN A N 1
ATOM 975 C CA . ASN A 1 130 ? 11.732 -9.818 -12.738 1.00 90.44 130 ASN A CA 1
ATOM 976 C C . ASN A 1 130 ? 12.104 -11.277 -13.041 1.00 90.44 130 ASN A C 1
ATOM 978 O O . ASN A 1 130 ? 12.943 -11.527 -13.904 1.00 90.44 130 ASN A O 1
ATOM 982 N N . ILE A 1 131 ? 11.483 -12.238 -12.347 1.00 94.00 131 ILE A N 1
ATOM 983 C CA . ILE A 1 131 ? 11.718 -13.671 -12.582 1.00 94.00 131 ILE A CA 1
ATOM 984 C C . ILE A 1 131 ? 11.286 -14.051 -13.999 1.00 94.00 131 ILE A C 1
ATOM 986 O O . ILE A 1 131 ? 12.040 -14.708 -14.712 1.00 94.00 131 ILE A O 1
ATOM 990 N N . LEU A 1 132 ? 10.092 -13.627 -14.421 1.00 94.38 132 LEU A N 1
ATOM 991 C CA . LEU A 1 132 ? 9.575 -13.929 -15.753 1.00 94.38 132 LEU A CA 1
ATOM 992 C C . LEU A 1 132 ? 10.479 -13.351 -16.846 1.00 94.38 132 LEU A C 1
ATOM 994 O O . LEU A 1 132 ? 10.826 -14.058 -17.793 1.00 94.38 132 LEU A O 1
ATOM 998 N N . ASN A 1 133 ? 10.894 -12.092 -16.707 1.00 92.81 133 ASN A N 1
ATOM 999 C CA . ASN A 1 133 ? 11.776 -11.436 -17.668 1.00 92.81 133 ASN A CA 1
ATOM 1000 C C . ASN A 1 133 ? 13.152 -12.108 -17.740 1.00 92.81 133 ASN A C 1
ATOM 1002 O O . ASN A 1 133 ? 13.673 -12.239 -18.835 1.00 92.81 133 ASN A O 1
ATOM 1006 N N . ALA A 1 134 ? 13.704 -12.595 -16.624 1.00 90.75 134 ALA A N 1
ATOM 1007 C CA . ALA A 1 134 ? 14.984 -13.310 -16.616 1.00 90.75 134 ALA A CA 1
ATOM 1008 C C . ALA A 1 134 ? 14.944 -14.683 -17.317 1.00 90.75 134 ALA A C 1
ATOM 1010 O O . ALA A 1 134 ? 15.991 -15.231 -17.649 1.00 90.75 134 ALA A O 1
ATOM 1011 N N . ILE A 1 135 ? 13.754 -15.269 -17.486 1.00 91.81 135 ILE A N 1
ATOM 1012 C CA . ILE A 1 135 ? 13.567 -16.561 -18.167 1.00 91.81 135 ILE A CA 1
ATOM 1013 C C . ILE A 1 135 ? 13.191 -16.359 -19.640 1.00 91.81 135 ILE A C 1
ATOM 1015 O O . ILE A 1 135 ? 13.507 -17.191 -20.486 1.00 91.81 135 ILE A O 1
ATOM 1019 N N . THR A 1 136 ? 12.464 -15.284 -19.945 1.00 90.75 136 THR A N 1
ATOM 1020 C CA . THR A 1 136 ? 11.856 -15.054 -21.266 1.00 90.75 136 THR A CA 1
ATOM 1021 C C . THR A 1 136 ? 12.633 -14.086 -22.154 1.00 90.75 136 THR A C 1
ATOM 1023 O O . THR A 1 136 ? 12.308 -13.971 -23.337 1.00 90.75 136 THR A O 1
ATOM 1026 N N . ARG A 1 137 ? 13.633 -13.389 -21.612 1.00 67.50 137 ARG A N 1
ATOM 1027 C CA . ARG A 1 137 ? 14.518 -12.463 -22.326 1.00 67.50 137 ARG A CA 1
ATOM 1028 C C . ARG A 1 137 ? 15.965 -12.746 -21.964 1.00 67.50 137 ARG A C 1
ATOM 1030 O O . ARG A 1 137 ? 16.804 -12.555 -22.868 1.00 67.50 137 ARG A O 1
#

InterPro domains:
  IPR003222 Antitermination protein [PF03589] (43-129)
  IPR036410 Heat shock protein DnaJ, cysteine-rich domain superfamily [SSF57938] (45-84)
  IPR038500 Antitermination protein Q superfamily [G3DSA:1.10.274.110] (1-137)

Sequence (137 aa):
MTAIAGLSGKYRGVAKLEGNTKAKVLQVLATFAYADYCRSAATPGARCRDCHGTGRAVDIAKTELWGRVAEKECGRCKGVGYSRMPASAAYRAVTMLIPNLTQPTWSRTVKPLYDALVVQCHKEESIADNILNAITR